Protein AF-A0A535FBT9-F1 (afdb_monomer)

Secondary structure (DSSP, 8-state):
----------------PPPP--PPP-PPPPPPPPPPPS-PPPPTTPPPPPTT-TT------B-TTT-PBPPP-GGG-

Structure (mmCIF, N/CA/C/O backbone):
data_AF-A0A535FBT9-F1
#
_entry.id   AF-A0A535FBT9-F1
#
loop_
_atom_site.group_PDB
_atom_site.id
_atom_site.type_symbol
_atom_site.label_atom_id
_atom_site.label_alt_id
_atom_site.label_comp_id
_atom_site.label_asym_id
_atom_site.label_entity_id
_atom_s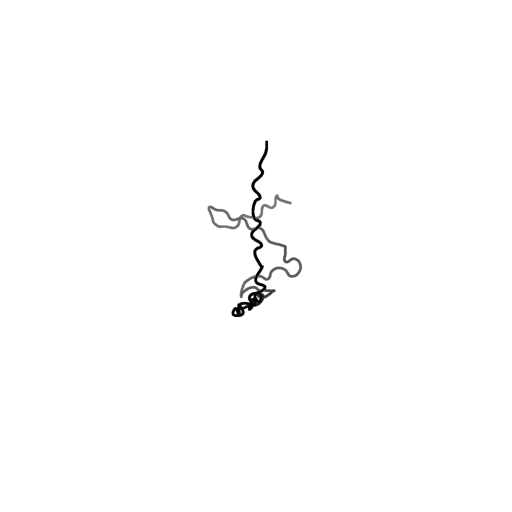ite.label_seq_id
_atom_site.pdbx_PDB_ins_code
_atom_site.Cartn_x
_atom_site.Cartn_y
_atom_site.Cartn_z
_atom_site.occupancy
_atom_site.B_iso_or_equiv
_atom_site.auth_seq_id
_atom_site.auth_comp_id
_atom_site.auth_asym_id
_atom_site.auth_atom_id
_atom_site.pdbx_PDB_model_num
ATOM 1 N N . MET A 1 1 ? 43.244 46.650 -63.203 1.00 43.50 1 MET A N 1
ATOM 2 C CA . MET A 1 1 ? 43.064 45.461 -64.059 1.00 43.50 1 MET A CA 1
ATOM 3 C C . MET A 1 1 ? 43.066 44.246 -63.150 1.00 43.50 1 MET A C 1
ATOM 5 O O . MET A 1 1 ? 44.102 43.914 -62.589 1.00 43.50 1 MET A O 1
ATOM 9 N N . GLU A 1 2 ? 41.878 43.697 -62.897 1.00 49.16 2 GLU A N 1
ATOM 10 C CA . GLU A 1 2 ? 41.647 42.487 -62.102 1.00 49.16 2 GLU A CA 1
ATOM 11 C C . GLU A 1 2 ? 42.266 41.262 -62.785 1.00 49.16 2 GLU A C 1
ATOM 13 O O . GLU A 1 2 ? 42.097 41.074 -63.987 1.00 49.16 2 GLU A O 1
ATOM 18 N N . SER A 1 3 ? 42.913 40.388 -62.014 1.00 55.94 3 SER A N 1
ATOM 19 C CA . SER A 1 3 ? 43.153 39.007 -62.434 1.00 55.94 3 SER A CA 1
ATOM 20 C C . SER A 1 3 ? 42.727 38.084 -61.300 1.00 55.94 3 SER A C 1
ATOM 22 O O . SER A 1 3 ? 43.395 37.963 -60.274 1.00 55.94 3 SER A O 1
ATOM 24 N N . ARG A 1 4 ? 41.529 37.515 -61.457 1.00 59.53 4 ARG A N 1
ATOM 25 C CA . ARG A 1 4 ? 40.922 36.541 -60.549 1.00 59.53 4 ARG A CA 1
ATOM 26 C C . ARG A 1 4 ? 41.585 35.196 -60.824 1.00 59.53 4 ARG A C 1
ATOM 28 O O . ARG A 1 4 ? 41.304 34.580 -61.848 1.00 59.53 4 ARG A O 1
ATOM 35 N N . GLN A 1 5 ? 42.481 34.753 -59.946 1.00 58.62 5 GLN A N 1
ATOM 36 C CA . GLN A 1 5 ? 43.018 33.400 -60.041 1.00 58.62 5 GLN A CA 1
ATOM 37 C C . GLN A 1 5 ? 41.995 32.405 -59.491 1.00 58.62 5 GLN A C 1
ATOM 39 O O . GLN A 1 5 ? 41.613 32.437 -58.323 1.00 58.62 5 GLN A O 1
ATOM 44 N N . SER A 1 6 ? 41.524 31.570 -60.411 1.00 49.41 6 SER A N 1
ATOM 45 C CA . SER A 1 6 ? 40.557 30.493 -60.261 1.00 49.41 6 SER A CA 1
ATOM 46 C C . SER A 1 6 ? 40.903 29.529 -59.128 1.00 49.41 6 SER A C 1
ATOM 48 O O . SER A 1 6 ? 41.972 28.922 -59.113 1.00 49.41 6 SER A O 1
ATOM 50 N N . THR A 1 7 ? 39.961 29.321 -58.213 1.00 57.78 7 THR A N 1
ATOM 51 C CA . THR A 1 7 ? 39.998 28.226 -57.244 1.00 57.78 7 THR A CA 1
ATOM 52 C C . THR A 1 7 ? 39.715 26.904 -57.958 1.00 57.78 7 THR A C 1
ATOM 54 O O . THR A 1 7 ? 38.655 26.709 -58.553 1.00 57.78 7 THR A O 1
ATOM 57 N N . SER A 1 8 ? 40.674 25.978 -57.925 1.00 53.19 8 SER A N 1
ATOM 58 C CA . SER A 1 8 ? 40.495 24.624 -58.446 1.00 53.19 8 SER A CA 1
ATOM 59 C C . SER A 1 8 ? 39.597 23.819 -57.506 1.00 53.19 8 SER A C 1
ATOM 61 O O . SER A 1 8 ? 39.919 23.546 -56.349 1.00 53.19 8 SER A O 1
ATOM 63 N N . LEU A 1 9 ? 38.426 23.439 -58.010 1.00 50.84 9 LEU A N 1
ATOM 64 C CA . LEU A 1 9 ? 37.481 22.588 -57.304 1.00 50.84 9 LEU A CA 1
ATOM 65 C C . LEU A 1 9 ? 37.986 21.141 -57.404 1.00 50.84 9 LEU A C 1
ATOM 67 O O . LEU A 1 9 ? 37.814 20.472 -58.420 1.00 50.84 9 LEU A O 1
ATOM 71 N N . VAL A 1 10 ? 38.671 20.666 -56.360 1.00 53.53 10 VAL A N 1
ATOM 72 C CA . VAL A 1 10 ? 39.084 19.260 -56.241 1.00 53.53 10 VAL A CA 1
ATOM 73 C C . VAL A 1 10 ? 37.828 18.407 -56.086 1.00 53.53 10 VAL A C 1
ATOM 75 O O . VAL A 1 10 ? 37.226 18.314 -55.015 1.00 53.53 10 VAL A O 1
ATOM 78 N N . GLN A 1 11 ? 37.426 17.792 -57.190 1.00 52.75 11 GLN A N 1
ATOM 79 C CA . GLN A 1 11 ? 36.282 16.902 -57.295 1.00 52.75 11 GLN A CA 1
ATOM 80 C C . GLN A 1 11 ? 36.588 15.602 -56.535 1.00 52.75 11 GLN A C 1
ATOM 82 O O . GLN A 1 11 ? 37.259 14.697 -57.032 1.00 52.75 11 GLN A O 1
ATOM 87 N N . ARG A 1 12 ? 36.139 15.515 -55.278 1.00 56.91 12 ARG A N 1
ATOM 88 C CA . ARG A 1 12 ? 36.268 14.297 -54.468 1.00 56.91 12 ARG A CA 1
ATOM 89 C C . ARG A 1 12 ? 35.302 13.246 -55.011 1.00 56.91 12 ARG A C 1
ATOM 91 O O . ARG A 1 12 ? 34.097 13.327 -54.801 1.00 56.91 12 ARG A O 1
ATOM 98 N N . LYS A 1 13 ? 35.839 12.251 -55.718 1.00 51.69 13 LYS A N 1
ATOM 99 C CA . LYS A 1 13 ? 35.116 11.044 -56.133 1.00 51.69 13 LYS A CA 1
ATOM 100 C C . LYS A 1 13 ? 34.686 10.279 -54.876 1.00 51.69 13 LYS A C 1
ATOM 102 O O . LYS A 1 13 ? 35.531 9.697 -54.197 1.00 51.69 13 LYS A O 1
ATOM 107 N N . ALA A 1 14 ? 33.394 10.302 -54.552 1.00 63.66 14 ALA A N 1
ATOM 108 C CA . ALA A 1 14 ? 32.836 9.471 -53.492 1.00 63.66 14 ALA A CA 1
ATOM 109 C C . ALA A 1 14 ? 33.055 7.996 -53.864 1.00 63.66 14 ALA A C 1
ATOM 111 O O . ALA A 1 14 ? 32.587 7.521 -54.900 1.00 63.66 14 ALA A O 1
ATOM 112 N N . LYS A 1 15 ? 33.843 7.283 -53.055 1.00 63.62 15 LYS A N 1
ATOM 113 C CA . LYS A 1 15 ? 33.989 5.834 -53.173 1.00 63.62 15 LYS A CA 1
ATOM 114 C C . LYS A 1 15 ? 32.720 5.218 -52.586 1.00 63.62 15 LYS A C 1
ATOM 116 O O . LYS A 1 15 ? 32.573 5.193 -51.369 1.00 63.62 15 LYS A O 1
ATOM 121 N N . ASN A 1 16 ? 31.819 4.742 -53.441 1.00 66.50 16 ASN A N 1
ATOM 122 C CA . ASN A 1 16 ? 30.662 3.943 -53.033 1.00 66.50 16 ASN A CA 1
ATOM 123 C C . ASN A 1 16 ? 31.150 2.547 -52.608 1.00 66.50 16 ASN A C 1
ATOM 125 O O . ASN A 1 16 ? 31.043 1.585 -53.363 1.00 66.50 16 ASN A O 1
ATOM 129 N N . GLY A 1 17 ? 31.786 2.459 -51.440 1.00 71.38 17 GLY A N 1
ATOM 130 C CA . GLY A 1 17 ? 32.015 1.182 -50.771 1.00 71.38 17 GLY A CA 1
ATOM 131 C C . GLY A 1 17 ? 30.692 0.649 -50.213 1.00 71.38 17 GLY A C 1
ATOM 132 O O . GLY A 1 17 ? 29.800 1.452 -49.925 1.00 71.38 17 GLY A O 1
ATOM 133 N N . PRO A 1 18 ? 30.530 -0.678 -50.075 1.00 74.06 18 PRO A N 1
ATOM 134 C CA . PRO A 1 18 ? 29.351 -1.236 -49.428 1.00 74.06 18 PRO A CA 1
ATOM 135 C C . PRO A 1 18 ? 29.214 -0.651 -48.016 1.00 74.06 18 PRO A C 1
ATOM 137 O O . PRO A 1 18 ? 30.200 -0.523 -47.288 1.00 74.06 18 PRO A O 1
ATOM 140 N N . LEU A 1 19 ? 27.991 -0.248 -47.664 1.0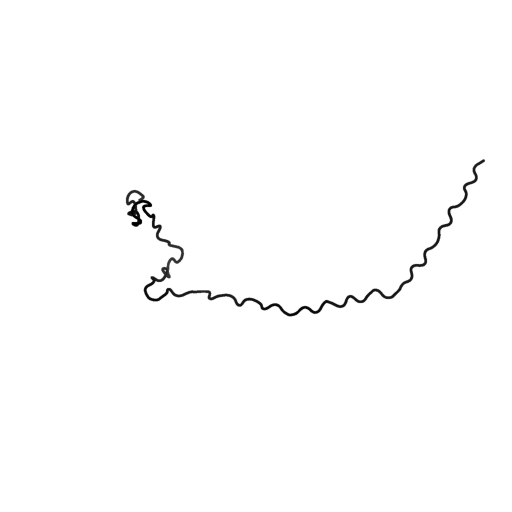0 74.94 19 LEU A N 1
ATOM 141 C CA . LEU A 1 19 ? 27.673 0.249 -46.327 1.00 74.94 19 LEU A CA 1
ATOM 142 C C . LEU A 1 19 ? 27.976 -0.856 -45.300 1.00 74.94 19 LEU A C 1
ATOM 144 O O . LEU A 1 19 ? 27.743 -2.030 -45.604 1.00 74.94 19 LEU A O 1
ATOM 148 N N . PRO A 1 20 ? 28.490 -0.523 -44.102 1.00 73.38 20 PRO A N 1
ATOM 149 C CA . PRO A 1 20 ? 28.688 -1.520 -43.060 1.00 73.38 20 PRO A CA 1
ATOM 150 C C . PRO A 1 20 ? 27.344 -2.179 -42.728 1.00 73.38 20 PRO A C 1
ATOM 152 O O . PRO A 1 20 ? 26.363 -1.495 -42.431 1.00 73.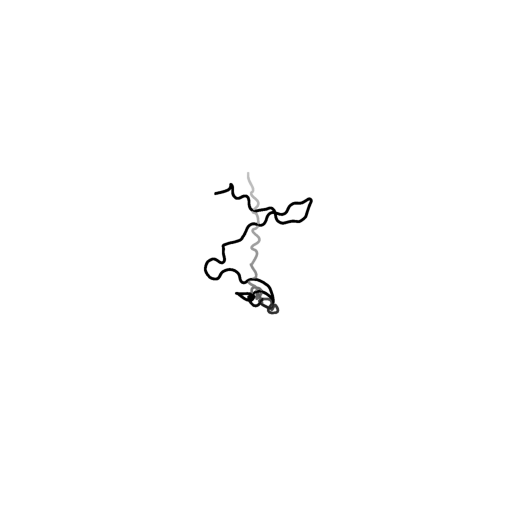38 20 PRO A O 1
ATOM 155 N N . VAL A 1 21 ? 27.301 -3.508 -42.812 1.00 77.62 21 VAL A N 1
ATOM 156 C CA . VAL A 1 21 ? 26.144 -4.303 -42.393 1.00 77.62 21 VAL A CA 1
ATOM 157 C C . VAL A 1 21 ? 26.035 -4.169 -40.876 1.00 77.62 21 VAL A C 1
ATOM 159 O O . VAL A 1 21 ? 26.949 -4.553 -40.150 1.00 77.62 21 VAL A O 1
ATOM 162 N N . TYR A 1 22 ? 24.945 -3.569 -40.399 1.00 76.06 22 TYR A N 1
ATOM 163 C CA . TYR A 1 22 ? 24.644 -3.509 -38.974 1.00 76.06 22 TYR A CA 1
ATOM 164 C C . TYR A 1 22 ? 24.120 -4.878 -38.542 1.00 76.06 22 TYR A C 1
ATOM 166 O O . TYR A 1 22 ? 22.964 -5.210 -38.803 1.00 76.06 22 TYR A O 1
ATOM 174 N N . GLU A 1 23 ? 24.975 -5.689 -37.922 1.00 79.75 23 GLU A N 1
ATOM 175 C CA . GLU A 1 23 ? 24.506 -6.890 -37.240 1.00 79.75 23 GLU A CA 1
ATOM 176 C C . GLU A 1 23 ? 23.851 -6.485 -35.912 1.00 79.75 23 GLU A C 1
ATOM 178 O O . GLU A 1 23 ? 24.484 -5.801 -35.100 1.00 79.75 23 GLU A O 1
ATOM 183 N N . PRO A 1 24 ? 22.582 -6.861 -35.672 1.00 80.69 24 PRO A N 1
ATOM 184 C CA . PRO A 1 24 ? 21.945 -6.590 -34.396 1.00 80.69 24 PRO A CA 1
ATOM 185 C C . PRO A 1 24 ? 22.676 -7.368 -33.300 1.00 80.69 24 PRO A C 1
ATOM 187 O O . PRO A 1 24 ? 22.891 -8.575 -33.407 1.00 80.69 24 PRO A O 1
ATOM 190 N N . ALA A 1 25 ? 23.063 -6.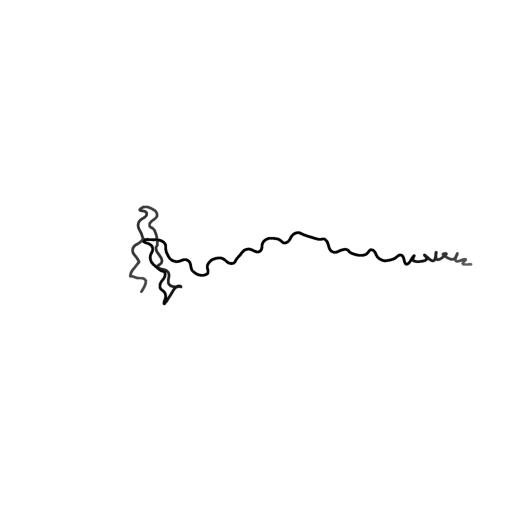671 -32.234 1.00 82.06 25 ALA A N 1
ATOM 191 C CA . ALA A 1 25 ? 23.735 -7.293 -31.105 1.00 82.06 25 ALA A CA 1
ATOM 192 C C . ALA A 1 25 ? 22.835 -8.360 -30.453 1.00 82.06 25 ALA A C 1
ATOM 194 O O . ALA A 1 25 ? 21.680 -8.104 -30.109 1.00 82.06 25 ALA A O 1
ATOM 195 N N . SER A 1 26 ? 23.381 -9.566 -30.282 1.00 86.44 26 SER A N 1
ATOM 196 C CA . SER A 1 26 ? 22.705 -10.680 -29.616 1.00 86.44 26 SER A CA 1
ATOM 197 C C . SER A 1 26 ? 22.865 -10.547 -28.104 1.00 86.44 26 SER A C 1
ATOM 199 O O . SER A 1 26 ? 23.917 -10.876 -27.554 1.00 86.44 26 SER A O 1
ATOM 201 N N . TYR A 1 27 ? 21.820 -10.076 -27.425 1.00 84.00 27 TYR A N 1
ATOM 202 C CA . TYR A 1 27 ? 21.774 -10.010 -25.965 1.00 84.00 27 TYR A CA 1
ATOM 203 C C . TYR A 1 27 ? 21.029 -11.216 -25.379 1.00 84.00 27 TYR A C 1
ATOM 205 O O . TYR A 1 27 ? 20.067 -11.696 -25.986 1.00 84.00 27 TYR A O 1
ATOM 213 N N . PRO A 1 28 ? 21.435 -11.710 -24.195 1.00 86.38 28 PRO A N 1
ATOM 214 C CA . PRO A 1 28 ? 20.660 -12.719 -23.487 1.00 86.38 28 PRO A CA 1
ATOM 215 C C . PRO A 1 28 ? 19.273 -12.171 -23.135 1.00 86.38 28 PRO A C 1
ATOM 217 O O . PRO A 1 28 ? 19.107 -10.985 -22.841 1.00 86.38 28 PRO A O 1
ATOM 220 N N . SER A 1 29 ? 18.270 -13.049 -23.149 1.00 82.62 29 SER A N 1
ATOM 221 C CA . SER A 1 29 ? 16.931 -12.698 -22.676 1.00 82.62 29 SER A CA 1
ATOM 222 C C . SER A 1 29 ? 16.967 -12.492 -21.164 1.00 82.62 29 SER A C 1
ATOM 224 O O . SER A 1 29 ? 17.336 -13.401 -20.419 1.00 82.62 29 SER A O 1
ATOM 226 N N . TRP A 1 30 ? 16.592 -11.298 -20.708 1.00 78.94 30 TRP A N 1
ATOM 227 C CA . TRP A 1 30 ? 16.418 -11.033 -19.285 1.00 78.94 30 TRP A CA 1
ATOM 228 C C . TRP A 1 30 ? 15.194 -11.790 -18.765 1.00 78.94 30 TRP A C 1
ATOM 230 O O . TRP A 1 30 ? 14.183 -11.859 -19.471 1.00 78.94 30 TRP A O 1
ATOM 240 N N . PRO A 1 31 ? 15.244 -12.343 -17.543 1.00 84.19 31 PRO A N 1
ATOM 241 C CA . PRO A 1 31 ? 14.065 -12.944 -16.947 1.00 84.19 31 PRO A CA 1
ATOM 242 C C . PRO A 1 31 ? 12.994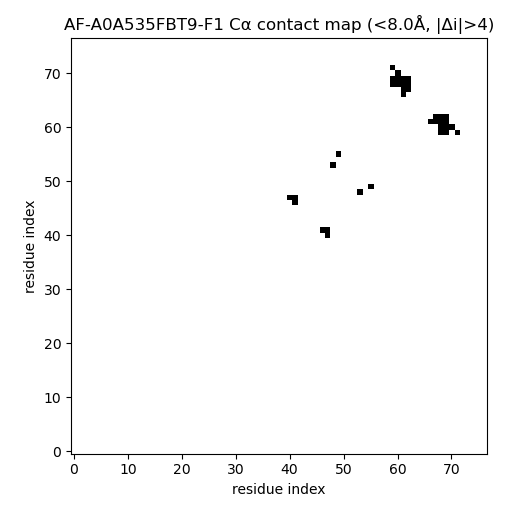 -11.866 -16.765 1.00 84.19 31 PRO A C 1
ATOM 244 O O . PRO A 1 31 ? 13.215 -10.854 -16.100 1.00 84.19 31 PRO A O 1
ATOM 247 N N . THR A 1 32 ? 11.821 -12.081 -17.349 1.00 79.44 32 THR A N 1
ATOM 248 C CA . THR A 1 32 ? 10.636 -11.285 -17.030 1.00 79.44 32 THR A CA 1
ATOM 249 C C . THR A 1 32 ? 10.134 -11.701 -15.655 1.00 79.44 32 THR A C 1
ATOM 251 O O . THR A 1 32 ? 9.945 -12.894 -15.393 1.00 79.44 32 THR A O 1
ATOM 254 N N . SER A 1 33 ? 9.921 -10.734 -14.762 1.00 81.19 33 SER A N 1
ATOM 255 C CA . SER A 1 33 ? 9.260 -11.004 -13.490 1.00 81.19 33 SER A CA 1
ATOM 256 C C . SER A 1 33 ? 7.871 -11.582 -13.757 1.00 81.19 33 SER A C 1
ATOM 258 O O . SER A 1 33 ? 7.131 -11.101 -14.615 1.00 81.19 33 SER A O 1
ATOM 260 N N . HIS A 1 34 ? 7.521 -12.639 -13.030 1.00 81.50 34 HIS A N 1
ATOM 261 C CA . HIS A 1 34 ? 6.143 -13.106 -13.026 1.00 81.50 34 HIS A CA 1
ATOM 262 C C . HIS A 1 34 ? 5.327 -12.119 -12.183 1.00 81.50 34 HIS A C 1
ATOM 264 O O . HIS A 1 34 ? 5.816 -11.694 -11.129 1.00 81.50 34 HIS A O 1
ATOM 270 N N . PRO A 1 35 ? 4.120 -11.721 -12.620 1.00 81.12 35 PRO A N 1
ATOM 271 C CA . PRO A 1 35 ? 3.245 -10.916 -11.784 1.00 81.12 35 PRO A CA 1
ATOM 272 C C . PRO A 1 35 ? 2.986 -11.648 -10.462 1.00 81.12 35 PRO A C 1
ATOM 274 O O . PRO A 1 35 ? 2.784 -12.864 -10.439 1.00 81.12 35 PRO A O 1
ATOM 277 N N . GLY A 1 36 ? 3.045 -10.901 -9.358 1.00 82.00 36 GLY A N 1
ATOM 278 C CA . GLY A 1 36 ? 2.788 -11.433 -8.023 1.00 82.00 36 GLY A CA 1
ATOM 279 C C . GLY A 1 36 ? 1.328 -11.868 -7.829 1.00 82.00 36 GLY A C 1
ATOM 280 O O . GLY A 1 36 ? 0.482 -11.625 -8.694 1.00 82.00 36 GLY A O 1
ATOM 281 N N . PRO A 1 37 ? 1.008 -12.507 -6.690 1.00 83.38 37 PRO A N 1
ATOM 282 C CA . PRO A 1 37 ? -0.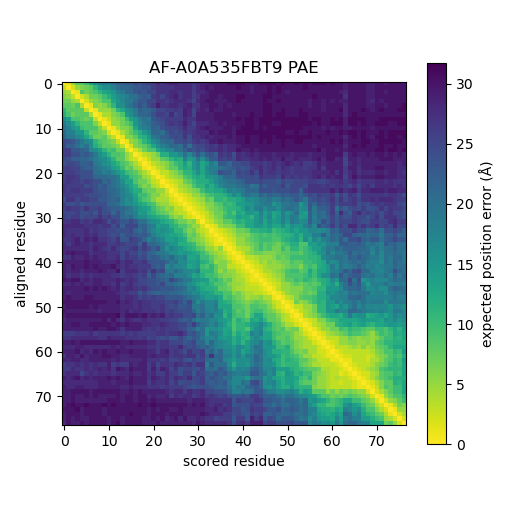361 -12.890 -6.367 1.00 83.38 37 PRO A CA 1
ATOM 283 C C . PRO A 1 37 ? -1.270 -11.656 -6.313 1.00 83.38 37 PRO A C 1
ATOM 285 O O . PRO A 1 37 ? -0.958 -10.669 -5.651 1.00 83.38 37 PRO A O 1
ATOM 288 N N . LEU A 1 38 ? -2.411 -11.732 -7.003 1.00 78.81 38 LEU A N 1
ATOM 289 C CA . LEU A 1 38 ? -3.407 -10.653 -7.039 1.00 78.81 38 LEU A CA 1
ATOM 290 C C . LEU A 1 38 ? -4.153 -10.497 -5.707 1.00 78.81 38 LEU A C 1
ATOM 292 O O . LEU A 1 38 ? -4.693 -9.434 -5.420 1.00 78.81 38 LEU A O 1
ATOM 296 N N . VAL A 1 39 ? -4.191 -11.567 -4.909 1.00 74.69 39 VAL A N 1
ATOM 297 C CA . VAL A 1 39 ? -4.839 -11.619 -3.600 1.00 74.69 39 VAL A CA 1
ATOM 298 C C . VAL A 1 39 ? -3.926 -12.385 -2.654 1.00 74.69 39 VAL A C 1
ATOM 300 O O . VAL A 1 39 ? -3.546 -13.524 -2.930 1.00 74.69 39 VAL A O 1
ATOM 303 N N . VAL A 1 40 ? -3.590 -11.757 -1.532 1.00 79.50 40 VAL A N 1
ATOM 304 C CA . VAL A 1 40 ? -2.916 -12.400 -0.405 1.00 79.50 40 VAL A CA 1
ATOM 305 C C . VAL A 1 40 ? -3.976 -12.628 0.660 1.00 79.50 40 VAL A C 1
ATOM 307 O O . VAL A 1 40 ? -4.589 -11.676 1.138 1.00 79.50 40 VAL A O 1
ATOM 310 N N . GLN A 1 41 ? -4.237 -13.893 0.985 1.00 79.38 41 GLN A N 1
ATOM 311 C CA . GLN A 1 41 ? -5.109 -14.211 2.112 1.00 79.38 41 GLN A CA 1
ATOM 312 C C . GLN A 1 41 ? -4.416 -13.813 3.422 1.00 79.38 41 GLN A C 1
ATOM 314 O O . GLN A 1 41 ? -3.192 -13.949 3.511 1.00 79.38 41 GLN A O 1
ATOM 319 N N . PRO A 1 42 ? -5.171 -13.332 4.423 1.00 81.69 42 PRO A N 1
ATOM 320 C CA . PRO A 1 42 ? -4.616 -13.017 5.735 1.00 81.69 42 PRO A CA 1
ATOM 321 C C . PRO A 1 42 ? -3.938 -14.247 6.354 1.00 81.69 42 PRO A C 1
ATOM 323 O O . PRO A 1 42 ? -4.361 -15.387 6.136 1.00 81.69 42 PRO A O 1
ATOM 326 N N . GLY A 1 43 ? -2.884 -14.010 7.132 1.00 85.31 43 GLY A N 1
ATOM 327 C CA . GLY A 1 43 ? -2.208 -15.049 7.901 1.00 85.31 43 GLY A CA 1
ATOM 328 C C . GLY A 1 43 ? -3.105 -15.659 8.986 1.00 85.31 43 GLY A C 1
ATOM 329 O O . GLY A 1 43 ? -4.192 -15.169 9.297 1.00 85.31 43 GLY A O 1
ATOM 330 N N . VAL A 1 44 ? -2.649 -16.753 9.605 1.00 85.31 44 VAL A N 1
ATOM 331 C CA . VAL A 1 44 ? -3.391 -17.413 10.694 1.00 85.31 44 VAL A CA 1
ATOM 332 C C . VAL A 1 44 ? -3.561 -16.442 11.872 1.00 85.31 44 VAL A C 1
ATOM 334 O O . VAL A 1 44 ? -2.578 -16.029 12.478 1.00 85.31 44 VAL A O 1
ATOM 337 N N . GLY A 1 45 ? -4.811 -16.108 12.210 1.00 82.50 45 GLY A N 1
ATOM 338 C CA . GLY A 1 45 ? -5.156 -15.175 13.294 1.00 82.50 45 GLY A CA 1
ATOM 339 C C . GLY A 1 45 ? -5.359 -13.721 12.852 1.00 82.50 45 GLY A C 1
ATOM 340 O O . GLY A 1 45 ? -5.807 -12.902 13.655 1.00 82.50 45 GLY A O 1
ATOM 341 N N . GLU A 1 46 ? -5.091 -13.399 11.587 1.00 81.19 46 GLU A N 1
ATOM 342 C CA . GLU A 1 46 ? -5.363 -12.082 11.013 1.00 81.19 46 GLU A CA 1
ATOM 343 C C . GLU A 1 46 ? -6.806 -11.994 10.493 1.00 81.19 46 GLU A C 1
ATOM 345 O O . GLU A 1 46 ? -7.426 -12.990 10.113 1.00 81.19 46 GLU A O 1
ATOM 350 N N . ARG A 1 47 ? -7.37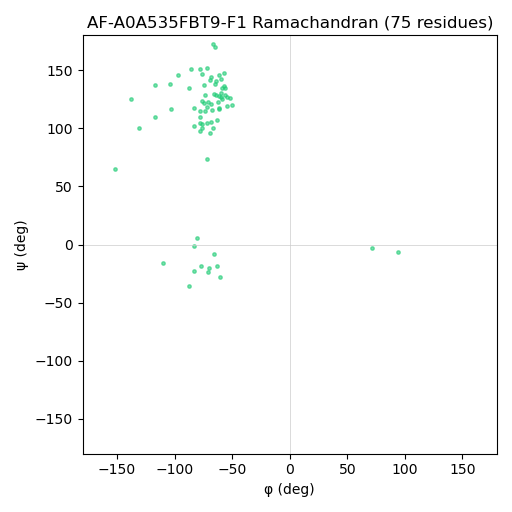7 -10.784 10.495 1.00 72.12 47 ARG A N 1
ATOM 351 C CA . ARG A 1 47 ? -8.748 -10.553 10.020 1.00 72.12 47 ARG A CA 1
ATOM 352 C C . ARG A 1 47 ? -8.749 -10.303 8.508 1.00 72.12 47 ARG A C 1
ATOM 354 O O . ARG A 1 47 ? -7.947 -9.489 8.051 1.00 72.12 47 ARG A O 1
ATOM 361 N N . PRO A 1 48 ? -9.654 -10.930 7.736 1.00 71.88 48 PRO A N 1
ATOM 362 C CA . PRO A 1 48 ? -9.805 -10.610 6.324 1.00 71.88 48 PRO A CA 1
ATOM 363 C C . PRO A 1 48 ? -10.290 -9.171 6.150 1.00 71.88 48 PRO A C 1
ATOM 365 O O . PRO A 1 48 ? -11.140 -8.687 6.902 1.00 71.88 48 PRO A O 1
ATOM 368 N N . VAL A 1 49 ? -9.749 -8.496 5.137 1.00 73.50 49 VAL A N 1
ATOM 369 C CA . VAL A 1 49 ? -10.261 -7.200 4.695 1.00 73.50 49 VAL A CA 1
ATOM 370 C C . VAL A 1 49 ? -11.666 -7.429 4.125 1.00 73.50 49 VAL A C 1
ATOM 372 O O . VAL A 1 49 ? -11.870 -8.347 3.335 1.00 73.50 49 VAL A O 1
ATOM 375 N N . ASN A 1 50 ? -12.637 -6.638 4.585 1.00 69.94 50 ASN A N 1
ATOM 376 C CA . ASN A 1 50 ? -14.062 -6.795 4.286 1.00 69.94 50 ASN A CA 1
ATOM 377 C C . ASN A 1 50 ? -14.323 -6.933 2.772 1.00 69.94 50 ASN A C 1
ATOM 379 O O . ASN A 1 50 ? -14.031 -6.011 2.013 1.00 69.94 50 ASN A O 1
ATOM 383 N N . GLU A 1 51 ? -14.920 -8.052 2.343 1.00 68.38 51 GLU A N 1
ATOM 384 C CA . GLU A 1 51 ? -15.175 -8.354 0.924 1.00 68.38 51 GLU A CA 1
ATOM 385 C C . GLU A 1 51 ? -16.080 -7.321 0.238 1.00 68.38 51 GLU A C 1
ATOM 387 O O . GLU A 1 51 ? -15.975 -7.098 -0.966 1.00 68.38 51 GLU A O 1
ATOM 392 N N . LEU A 1 52 ? -16.965 -6.669 0.998 1.00 68.12 52 LEU A N 1
ATOM 393 C CA . LEU A 1 52 ? -17.918 -5.692 0.466 1.00 68.12 52 LEU A CA 1
ATOM 394 C C . LEU A 1 52 ? -17.315 -4.292 0.295 1.00 68.12 52 LEU A C 1
ATOM 396 O O . LEU A 1 52 ? -17.862 -3.480 -0.452 1.00 68.12 52 LEU A O 1
ATOM 400 N N . ARG A 1 53 ? -16.248 -3.985 1.039 1.00 66.31 53 ARG A N 1
ATOM 401 C CA . ARG A 1 53 ? -15.667 -2.642 1.179 1.00 66.31 53 ARG A CA 1
ATOM 402 C C . ARG A 1 53 ? -14.163 -2.737 1.472 1.00 66.31 53 ARG A C 1
ATOM 404 O O . ARG A 1 53 ? -13.737 -2.370 2.571 1.00 66.31 53 ARG A O 1
ATOM 411 N N . PRO A 1 54 ? -13.346 -3.249 0.539 1.00 65.56 54 PRO A N 1
ATOM 412 C CA . PRO A 1 54 ? -11.914 -3.401 0.772 1.00 65.56 54 PRO A CA 1
ATOM 413 C C . PRO A 1 54 ? -11.184 -2.067 0.984 1.00 65.56 54 PRO A C 1
ATOM 415 O O . PRO A 1 54 ? -10.091 -2.039 1.540 1.00 65.56 54 PRO A O 1
ATOM 418 N N . GLU A 1 55 ? -11.794 -0.956 0.569 1.00 69.12 55 GLU A N 1
ATOM 419 C CA . GLU A 1 55 ? -11.295 0.401 0.763 1.00 69.12 55 GLU A CA 1
ATOM 420 C C . GLU A 1 55 ? -11.493 0.949 2.184 1.00 69.12 55 GLU A C 1
ATOM 422 O O . GLU A 1 55 ? -10.855 1.934 2.555 1.00 69.12 55 GLU A O 1
ATOM 427 N N . GLN A 1 56 ? -12.394 0.362 2.979 1.00 71.12 56 GLN A N 1
ATOM 428 C CA . GLN A 1 56 ? -12.706 0.883 4.306 1.00 71.12 56 GLN A CA 1
ATOM 429 C C . GLN A 1 56 ? -11.613 0.499 5.304 1.00 71.12 56 GLN A C 1
ATOM 431 O O . GLN A 1 56 ? -11.484 -0.657 5.704 1.00 71.12 56 GLN A O 1
ATOM 436 N N . MET A 1 57 ? -10.844 1.499 5.733 1.00 69.44 57 MET A N 1
ATOM 437 C CA . MET A 1 57 ? -9.818 1.369 6.765 1.00 69.44 57 MET A CA 1
ATOM 438 C C . MET A 1 57 ? -10.317 1.971 8.079 1.00 69.44 57 MET A C 1
ATOM 440 O O . MET A 1 57 ? -10.925 3.040 8.092 1.00 69.44 57 MET A O 1
ATOM 444 N N . MET A 1 58 ? -10.039 1.296 9.194 1.00 72.06 58 MET A N 1
ATOM 445 C CA . MET A 1 58 ? -10.227 1.879 10.520 1.00 72.06 58 MET A CA 1
ATOM 446 C C . MET A 1 58 ? -8.996 2.721 10.858 1.00 72.06 58 MET A C 1
ATOM 448 O O . MET A 1 58 ? -7.893 2.186 10.964 1.00 72.06 58 MET A O 1
ATOM 452 N N . GLU A 1 59 ? -9.177 4.027 11.038 1.00 72.69 59 GLU A N 1
ATOM 453 C CA . GLU A 1 59 ? -8.113 4.894 11.539 1.00 72.69 59 GLU A CA 1
ATOM 454 C C . GLU A 1 59 ? -7.861 4.593 13.022 1.00 72.69 59 GLU A C 1
ATOM 456 O O . GLU A 1 59 ? -8.773 4.672 13.852 1.00 72.69 59 GLU A O 1
ATOM 461 N N . VAL A 1 60 ? -6.617 4.242 13.354 1.00 77.19 60 VAL A N 1
ATOM 462 C CA . VAL A 1 60 ? -6.163 4.045 14.734 1.00 77.19 60 VAL A CA 1
ATOM 463 C C . VAL A 1 60 ? -5.085 5.080 15.024 1.00 77.19 60 V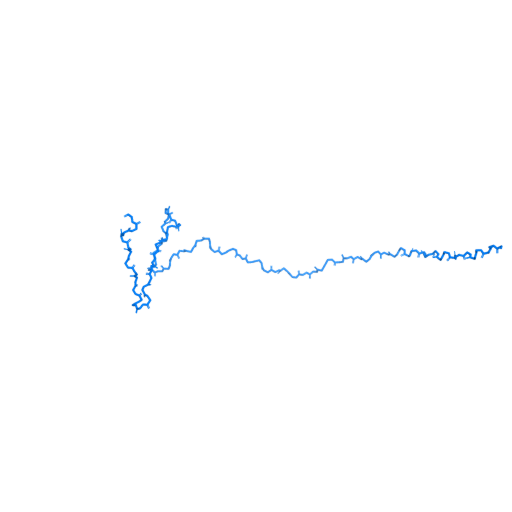AL A C 1
ATOM 465 O O . VAL A 1 60 ? -3.987 5.022 14.474 1.00 77.19 60 VAL A O 1
ATOM 468 N N . GLY A 1 61 ? -5.407 6.055 15.873 1.00 80.56 61 GLY A N 1
ATOM 469 C CA . GLY A 1 61 ? -4.402 6.939 16.457 1.00 80.56 61 GLY A CA 1
ATOM 470 C C . GLY A 1 61 ? -3.681 6.227 17.598 1.00 80.56 61 GLY A C 1
ATOM 471 O O . GLY A 1 61 ? -4.281 5.394 18.269 1.00 80.56 61 GLY A O 1
ATOM 472 N N . TYR A 1 62 ? -2.422 6.572 17.851 1.00 80.25 62 TYR A N 1
ATOM 473 C CA . TYR A 1 62 ? -1.673 6.072 19.007 1.00 80.25 62 TYR A CA 1
ATOM 474 C C . TYR A 1 62 ? -1.304 7.226 19.929 1.00 80.25 62 TYR A C 1
ATOM 476 O O . TYR A 1 62 ? -0.859 8.281 19.467 1.00 80.25 62 TYR A O 1
ATOM 484 N N . ASN A 1 63 ? -1.462 7.015 21.234 1.00 82.81 63 ASN A N 1
ATOM 485 C CA . ASN A 1 63 ? -0.892 7.906 22.232 1.00 82.81 63 ASN A CA 1
ATOM 486 C C . ASN A 1 63 ? 0.627 7.669 22.302 1.00 82.81 63 ASN A C 1
ATOM 488 O O . ASN A 1 63 ? 1.071 6.558 22.576 1.00 82.81 63 ASN A O 1
ATOM 492 N N . GLN A 1 64 ? 1.423 8.712 22.062 1.00 85.75 64 GLN A N 1
ATOM 493 C CA . GLN A 1 64 ? 2.890 8.619 22.037 1.00 85.75 64 GLN A CA 1
ATOM 494 C C . GLN A 1 64 ? 3.515 8.385 23.422 1.00 85.75 64 GLN A C 1
ATOM 496 O O . GLN A 1 64 ? 4.645 7.914 23.504 1.00 85.75 64 GLN A O 1
ATOM 501 N N . GLU A 1 65 ? 2.802 8.694 24.506 1.00 84.75 65 GLU A N 1
ATOM 502 C CA . GLU A 1 65 ? 3.286 8.493 25.875 1.00 84.75 65 GLU A CA 1
ATOM 503 C C . GLU A 1 65 ? 2.968 7.091 26.406 1.00 84.75 65 GLU A C 1
ATOM 505 O O . GLU A 1 65 ? 3.764 6.519 27.146 1.00 84.75 65 GLU A O 1
ATOM 510 N N . THR A 1 66 ? 1.815 6.525 26.032 1.00 82.50 66 THR A N 1
ATOM 511 C CA . THR A 1 66 ? 1.333 5.247 26.586 1.00 82.50 66 THR A CA 1
ATOM 512 C C . THR A 1 66 ? 1.358 4.087 25.594 1.00 82.50 66 THR A C 1
ATOM 514 O O . THR A 1 66 ? 1.251 2.941 26.012 1.00 82.50 66 THR A O 1
ATOM 517 N N . GLY A 1 67 ? 1.481 4.353 24.290 1.00 82.44 67 GLY A N 1
ATOM 518 C CA . GLY A 1 67 ? 1.413 3.341 23.227 1.00 82.44 67 GLY A CA 1
ATOM 519 C C . GLY A 1 67 ? 0.013 2.768 22.991 1.00 82.44 67 GLY A C 1
ATOM 520 O O . GLY A 1 67 ? -0.182 1.976 22.070 1.00 82.44 67 GLY A O 1
ATOM 521 N N . GLU A 1 68 ? -0.967 3.180 23.794 1.00 84.56 68 GLU A N 1
ATOM 522 C CA . GLU A 1 68 ? -2.338 2.706 23.684 1.00 84.56 68 GLU A CA 1
ATOM 523 C C . GLU A 1 68 ? -3.048 3.360 22.489 1.00 84.56 68 GLU A C 1
ATOM 525 O O . GLU A 1 68 ? -2.787 4.532 22.170 1.00 84.56 68 GLU A O 1
ATOM 530 N N . PRO A 1 69 ? -3.973 2.637 21.831 1.00 77.44 69 PRO A N 1
ATOM 531 C CA . PRO A 1 69 ? -4.837 3.218 20.818 1.00 77.44 69 PRO A CA 1
ATOM 532 C C . PRO A 1 69 ? -5.608 4.401 21.407 1.00 77.44 69 PRO A C 1
ATOM 534 O O . PRO A 1 69 ? -6.253 4.287 22.451 1.00 77.44 69 PRO A O 1
ATOM 537 N N . ALA A 1 70 ? -5.563 5.546 20.732 1.00 69.56 70 ALA A N 1
ATOM 538 C CA . ALA A 1 70 ? -6.397 6.682 21.076 1.00 69.56 70 ALA A CA 1
ATOM 539 C C . ALA A 1 70 ? -7.866 6.254 20.957 1.00 69.56 70 ALA A C 1
ATOM 541 O O . ALA A 1 70 ? -8.281 5.720 19.924 1.00 69.56 70 ALA A O 1
ATOM 542 N N . ALA A 1 71 ? -8.646 6.472 22.018 1.00 67.62 71 ALA A N 1
ATOM 543 C CA . ALA A 1 71 ? -10.082 6.248 21.969 1.00 67.62 71 ALA A CA 1
ATOM 544 C C . ALA A 1 71 ? -10.656 7.061 20.801 1.00 67.62 71 ALA A C 1
ATOM 546 O O . ALA A 1 71 ? -10.380 8.256 20.684 1.00 67.62 71 ALA A O 1
ATOM 547 N N . GLN A 1 72 ? -11.403 6.400 19.915 1.00 63.88 72 GLN A N 1
ATOM 548 C CA . GLN A 1 72 ? -12.088 7.072 18.817 1.00 63.88 72 GLN A CA 1
ATOM 549 C C . GLN A 1 72 ? -12.957 8.184 19.406 1.00 63.88 72 GLN A C 1
ATOM 551 O O . GLN A 1 72 ? -13.828 7.931 20.238 1.00 63.88 72 GLN A O 1
ATOM 556 N N . ASP A 1 73 ? -12.670 9.420 19.011 1.00 54.78 73 ASP A N 1
ATOM 557 C CA . ASP A 1 73 ? -13.402 10.585 19.479 1.00 54.78 73 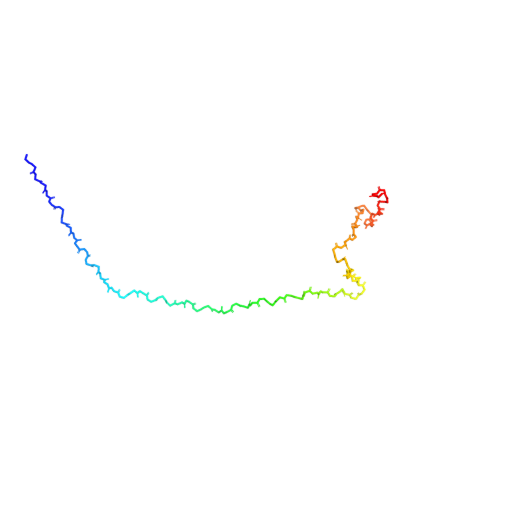ASP A CA 1
ATOM 558 C C . ASP A 1 73 ? -14.829 10.538 18.915 1.00 54.78 73 ASP A C 1
ATOM 560 O O . ASP A 1 73 ? -15.059 10.777 17.727 1.00 54.78 73 ASP A O 1
ATOM 564 N N . ALA A 1 74 ? -15.789 10.196 19.776 1.00 57.53 74 ALA A N 1
ATOM 565 C CA . ALA A 1 74 ? -17.204 10.102 19.432 1.00 57.53 74 ALA A CA 1
ATOM 566 C C . ALA A 1 74 ? -17.831 11.459 19.056 1.00 57.53 74 ALA A C 1
ATOM 568 O O . ALA A 1 74 ? -18.966 11.481 18.597 1.00 57.53 74 ALA A O 1
ATOM 569 N N . SER A 1 75 ? -17.115 12.579 19.227 1.00 56.78 75 SER A N 1
ATOM 570 C CA . SER A 1 75 ? -17.588 13.920 18.854 1.00 56.78 75 SER A CA 1
ATOM 571 C C . SER A 1 75 ? -17.384 14.278 17.374 1.00 56.78 75 SER A C 1
ATOM 573 O O . SER A 1 75 ? -17.777 15.362 16.943 1.00 56.78 75 SER A O 1
ATOM 575 N N . ARG A 1 76 ? -16.786 13.383 16.573 1.00 51.59 76 ARG A N 1
ATOM 576 C CA . ARG A 1 76 ? -16.611 13.567 15.119 1.00 51.59 76 ARG A CA 1
ATOM 577 C C . ARG A 1 76 ? -17.849 13.232 14.268 1.00 51.59 76 ARG A C 1
ATOM 579 O O . ARG A 1 76 ? -17.741 13.289 13.043 1.00 51.59 76 ARG A O 1
ATOM 586 N N . TYR A 1 77 ? -18.991 12.916 14.882 1.00 44.19 77 TYR A N 1
ATOM 587 C CA . TYR A 1 77 ? -20.275 12.677 14.208 1.00 44.19 77 TYR A CA 1
ATOM 588 C C . TYR A 1 77 ? -21.407 13.481 14.843 1.00 44.19 77 TYR A C 1
ATOM 590 O O . TYR A 1 77 ? -21.475 13.516 16.091 1.00 44.19 77 TYR A O 1
#

Solvent-accessible surface area (backbone atoms only — not comparable to full-atom values): 5959 Å² total; per-residue (Å²): 137,90,79,85,81,78,83,81,80,81,79,79,79,80,79,87,64,83,75,83,80,83,75,79,82,89,69,83,84,75,86,75,82,75,84,74,80,93,71,79,79,60,58,96,93,52,78,72,73,49,90,92,46,72,82,71,73,85,87,77,50,65,37,90,89,76,70,45,71,46,76,78,67,76,82,82,112

Sequence (77 aa):
MESRQSTSLVQRKAKNGPLPVYEPASYPSWPTSHPGPLVVQPGVGERPVNELRPEQMMEVGYNQETGEPAAQDASRY

Foldseek 3Di:
DDDDDDDDDPPDDDDPDPDDDDDPDDDDDDDDDDDDDPDDADDVPDDDQDPVCNPDDDDWDADPVPRDTDDPDPVPD

Mean predicted aligned error: 19.74 Å

Radius of gyration: 38.76 Å; Cα contacts (8 Å, |Δi|>4): 18; chains: 1; bounding box: 63×63×91 Å

pLDDT: mean 71.31, std 11.75, range [43.5, 86.44]